Protein AF-A0A1S6H955-F1 (afdb_monomer)

Secondary structure (DSSP, 8-state):
--------SSHHHHHHHHHHHHHHHHHS-PPPHHHHHHHHHHHHHHHHHHHHHHHHHHHHHHHH-

Structure (mmCIF, N/CA/C/O backbone):
data_AF-A0A1S6H955-F1
#
_entry.id   AF-A0A1S6H955-F1
#
loop_
_atom_site.group_PDB
_atom_site.id
_atom_site.type_symbol
_atom_site.label_atom_id
_atom_site.label_alt_id
_atom_site.label_comp_id
_atom_site.label_asym_id
_atom_site.label_entity_id
_atom_site.label_seq_id
_atom_site.pdbx_PDB_ins_c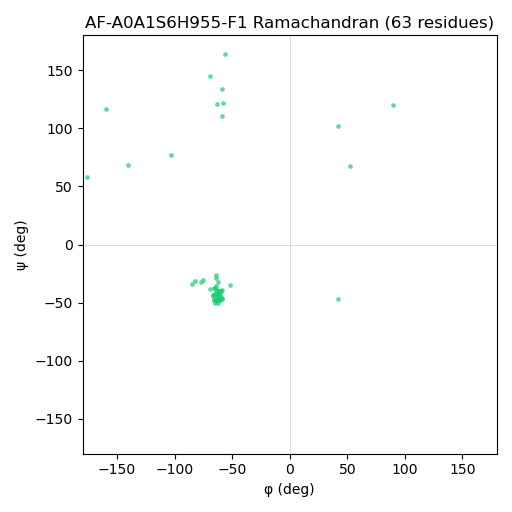ode
_atom_site.Cartn_x
_atom_site.Cartn_y
_atom_site.Cartn_z
_atom_site.occupancy
_atom_site.B_iso_or_equiv
_atom_site.auth_seq_id
_atom_site.auth_comp_id
_atom_site.auth_asym_id
_atom_site.auth_atom_id
_atom_site.pdbx_PDB_model_num
ATOM 1 N N . MET A 1 1 ? -6.883 -0.109 55.569 1.00 46.84 1 MET A N 1
ATOM 2 C CA . MET A 1 1 ? -6.951 -1.259 54.653 1.00 46.84 1 MET A CA 1
ATOM 3 C C . MET A 1 1 ? -6.213 -0.846 53.387 1.00 46.84 1 MET A C 1
ATOM 5 O O . MET A 1 1 ? -6.742 -0.043 52.634 1.00 46.84 1 MET A O 1
ATOM 9 N N . GLU A 1 2 ? -4.953 -1.277 53.323 1.00 47.19 2 GLU A N 1
ATOM 10 C CA . GLU A 1 2 ? -3.973 -1.293 52.216 1.00 47.19 2 GLU A CA 1
ATOM 11 C C . GLU A 1 2 ? -3.855 -0.072 51.279 1.00 47.19 2 GLU A C 1
ATOM 13 O O . GLU A 1 2 ? -4.689 0.172 50.417 1.00 47.19 2 GLU A O 1
ATOM 18 N N . GLU A 1 3 ? -2.843 0.790 51.431 1.00 49.00 3 GLU A N 1
ATOM 19 C CA . GLU A 1 3 ? -1.414 0.547 51.115 1.00 49.00 3 GLU A CA 1
ATOM 20 C C . GLU A 1 3 ? -1.165 0.025 49.689 1.00 49.00 3 GLU A C 1
ATOM 22 O O . GLU A 1 3 ? -0.679 -1.085 49.534 1.00 49.00 3 GLU A O 1
ATOM 27 N N . ILE A 1 4 ? -1.407 0.836 48.645 1.00 52.41 4 ILE A N 1
ATOM 28 C CA . ILE A 1 4 ? -0.543 0.837 47.440 1.00 52.41 4 ILE A CA 1
ATOM 29 C C . ILE A 1 4 ? -0.352 2.281 46.939 1.00 52.41 4 ILE A C 1
ATOM 31 O O . ILE A 1 4 ? -0.809 2.678 45.868 1.00 52.41 4 ILE A O 1
ATOM 35 N N . GLN A 1 5 ? 0.375 3.082 47.717 1.00 49.62 5 GLN A N 1
ATOM 36 C CA . GLN A 1 5 ? 1.061 4.280 47.230 1.00 49.62 5 GLN A CA 1
ATOM 37 C C . GLN A 1 5 ? 2.547 3.917 47.115 1.00 49.62 5 GLN A C 1
ATOM 39 O O . GLN A 1 5 ? 3.337 4.200 48.001 1.00 49.62 5 GLN A O 1
ATOM 44 N N . GLY A 1 6 ? 2.938 3.170 46.072 1.00 49.56 6 GLY A N 1
ATOM 45 C CA . GLY A 1 6 ? 4.277 2.571 46.107 1.00 49.56 6 GLY A CA 1
ATOM 46 C C . GLY A 1 6 ? 4.757 1.789 44.890 1.00 49.56 6 GLY A C 1
ATOM 47 O O . GLY A 1 6 ? 5.172 0.647 45.038 1.00 49.56 6 GLY A O 1
ATOM 48 N N . LYS A 1 7 ? 4.806 2.402 43.697 1.00 42.81 7 LYS A N 1
ATOM 49 C CA . LYS A 1 7 ? 5.930 2.160 42.767 1.00 42.81 7 LYS A CA 1
ATOM 50 C C . LYS A 1 7 ? 6.070 3.280 41.731 1.00 42.81 7 LYS A C 1
ATOM 52 O O . LYS A 1 7 ? 5.187 3.524 40.915 1.00 42.81 7 LYS A O 1
ATOM 57 N N . LYS A 1 8 ? 7.210 3.968 41.807 1.00 53.56 8 LYS A N 1
ATOM 58 C CA . LYS A 1 8 ? 7.710 4.986 40.873 1.00 53.56 8 LYS A CA 1
ATOM 59 C C . LYS A 1 8 ? 7.810 4.452 39.431 1.00 53.56 8 LYS A C 1
ATOM 61 O O . LYS A 1 8 ? 7.966 3.253 39.229 1.00 53.56 8 LYS A O 1
ATOM 66 N N . SER A 1 9 ? 7.930 5.397 38.489 1.00 50.66 9 SER A N 1
ATOM 67 C CA . SER A 1 9 ? 8.544 5.254 37.153 1.00 50.66 9 SER A CA 1
ATOM 68 C C . SER A 1 9 ? 7.621 4.809 36.012 1.00 50.66 9 SER A C 1
ATOM 70 O O . SER A 1 9 ? 7.056 3.727 36.070 1.00 50.66 9 SER A O 1
ATOM 72 N N . LEU A 1 10 ? 7.510 5.666 34.979 1.00 60.62 10 LEU A N 1
ATOM 73 C CA . LEU A 1 10 ? 7.035 5.484 33.586 1.00 60.62 10 LEU A CA 1
ATOM 74 C C . LEU A 1 10 ? 5.779 4.624 33.293 1.00 60.62 10 LEU A C 1
ATOM 76 O O . LEU A 1 10 ? 4.903 5.061 32.547 1.00 60.62 10 LEU A O 1
ATOM 80 N N . GLY A 1 11 ? 5.655 3.428 33.863 1.00 64.25 11 GLY A N 1
ATOM 81 C CA . GLY A 1 11 ? 4.603 2.449 33.596 1.00 64.25 11 GLY A CA 1
ATOM 82 C C . GLY A 1 11 ? 3.187 2.917 33.936 1.00 64.25 11 GLY A C 1
ATOM 83 O O . GLY A 1 11 ? 2.254 2.566 33.219 1.00 64.25 11 GLY A O 1
ATOM 84 N N . SER A 1 12 ? 3.005 3.756 34.962 1.00 64.44 12 SER A N 1
ATOM 85 C CA . SER A 1 12 ? 1.682 4.317 35.288 1.00 64.44 12 SER A CA 1
ATOM 86 C C . SER A 1 12 ? 1.205 5.308 34.224 1.00 64.44 12 SER A C 1
ATOM 88 O O . SER A 1 12 ? 0.040 5.279 33.845 1.00 64.44 12 SER A O 1
ATOM 90 N N . LYS A 1 13 ? 2.116 6.125 33.669 1.00 68.62 13 LYS A N 1
ATOM 91 C CA . LYS A 1 13 ? 1.803 7.025 32.548 1.00 68.62 13 LYS A CA 1
ATOM 92 C C . LYS A 1 13 ? 1.463 6.213 31.299 1.00 68.62 13 LYS A C 1
ATOM 94 O O . LYS A 1 13 ? 0.427 6.455 30.694 1.00 68.62 13 LYS A O 1
ATOM 99 N N . ILE A 1 14 ? 2.282 5.214 30.953 1.00 76.81 14 ILE A N 1
ATOM 100 C CA . ILE A 1 14 ? 2.060 4.349 29.780 1.00 76.81 14 ILE A CA 1
ATOM 101 C C . ILE A 1 14 ? 0.722 3.604 29.879 1.00 76.81 14 ILE A C 1
ATOM 103 O O . ILE A 1 14 ? 0.007 3.525 28.886 1.00 76.81 14 ILE A O 1
ATOM 107 N N . LYS A 1 15 ? 0.335 3.108 31.063 1.00 75.00 15 LYS A N 1
ATOM 108 C CA . LYS A 1 15 ? -0.986 2.488 31.269 1.00 75.00 15 LYS A CA 1
ATOM 109 C C . LYS A 1 15 ? -2.125 3.459 30.949 1.00 75.00 15 LYS A C 1
ATOM 111 O O . LYS A 1 15 ? -3.036 3.078 30.221 1.00 75.00 15 LYS A O 1
ATOM 116 N N . THR A 1 16 ? -2.051 4.701 31.427 1.00 75.75 16 THR A N 1
ATOM 117 C CA . THR A 1 16 ? -3.044 5.735 31.097 1.00 75.75 16 THR A CA 1
ATOM 118 C C . THR A 1 16 ? -3.044 6.059 29.599 1.00 75.75 16 THR A C 1
ATOM 120 O O . THR A 1 16 ? -4.105 6.059 28.986 1.00 75.75 16 TH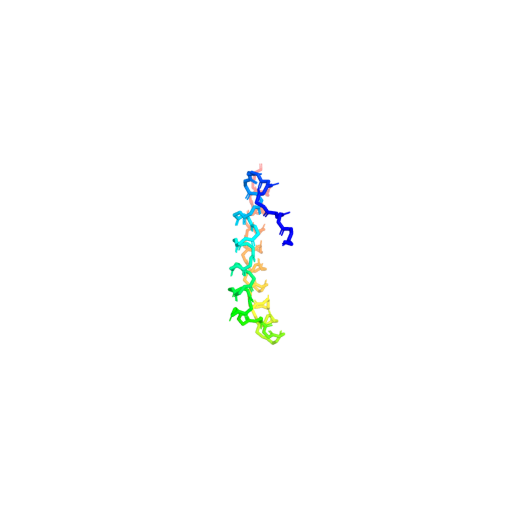R A O 1
ATOM 123 N N . PHE A 1 17 ? -1.876 6.230 28.969 1.00 78.19 17 PHE A N 1
ATOM 124 C CA . PHE A 1 17 ? -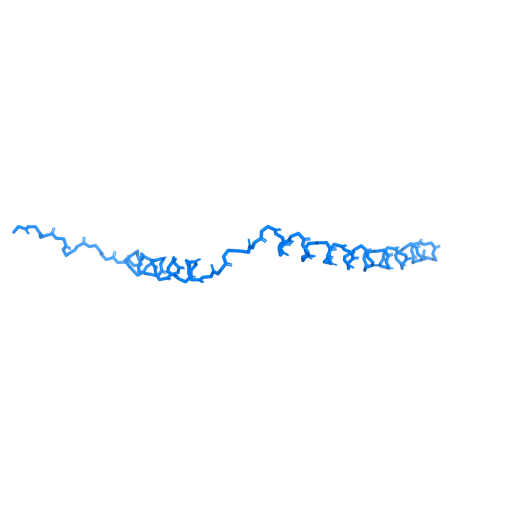1.777 6.466 27.520 1.00 78.19 17 PHE A CA 1
ATOM 125 C C . PHE A 1 17 ? -2.348 5.310 26.685 1.00 78.19 17 PHE A C 1
ATOM 127 O O . PHE A 1 17 ? -3.064 5.551 25.719 1.00 78.19 17 PHE A O 1
ATOM 134 N N . LEU A 1 18 ? -2.088 4.054 27.058 1.00 81.69 18 LEU A N 1
ATOM 135 C CA . LEU A 1 18 ? -2.648 2.884 26.372 1.00 81.69 18 LEU A CA 1
ATOM 136 C C . LEU A 1 18 ?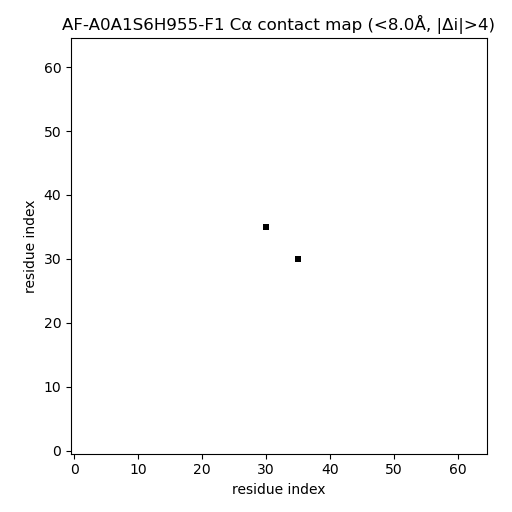 -4.176 2.818 26.497 1.00 81.69 18 LEU A C 1
ATOM 138 O O . LEU A 1 18 ? -4.847 2.407 25.551 1.00 81.69 18 LEU A O 1
ATOM 142 N N . ILE A 1 19 ? -4.732 3.233 27.638 1.00 82.31 19 ILE A N 1
ATOM 143 C CA . ILE A 1 19 ? -6.183 3.312 27.855 1.00 82.31 19 ILE A CA 1
ATOM 144 C C . ILE A 1 19 ? -6.811 4.386 26.956 1.00 82.31 19 ILE A C 1
ATOM 146 O O . ILE A 1 19 ? -7.813 4.105 26.293 1.00 82.31 19 ILE A O 1
ATOM 150 N N . GLU A 1 20 ? -6.197 5.567 26.859 1.00 82.44 20 GLU A N 1
ATOM 151 C CA . GLU A 1 20 ? -6.650 6.636 25.957 1.00 82.44 20 GLU A CA 1
ATOM 152 C C . GLU A 1 20 ? -6.549 6.214 24.480 1.00 82.44 20 GLU A C 1
ATOM 154 O O . GLU A 1 20 ? -7.523 6.323 23.731 1.00 82.44 20 GLU A O 1
ATOM 159 N N . CYS A 1 21 ? -5.427 5.616 24.063 1.00 82.06 21 CYS A N 1
ATOM 160 C CA . CYS A 1 21 ? -5.264 5.073 22.709 1.00 82.06 21 CYS A CA 1
ATOM 161 C C . CYS A 1 21 ? -6.313 3.999 22.385 1.00 82.06 21 CYS A C 1
ATOM 163 O O . CYS A 1 21 ? -6.848 3.968 21.276 1.00 82.06 21 CYS A O 1
ATOM 165 N N . LYS A 1 22 ? -6.657 3.135 23.348 1.00 81.06 22 LYS A N 1
ATOM 166 C CA . LYS A 1 22 ? -7.705 2.117 23.179 1.00 81.06 22 LYS A CA 1
ATOM 167 C C . LYS A 1 22 ? -9.085 2.749 22.977 1.00 81.06 22 LYS A C 1
ATOM 169 O O . LYS A 1 22 ? -9.871 2.242 22.172 1.00 81.06 22 LYS A O 1
ATOM 174 N N . ARG A 1 23 ? -9.382 3.856 23.666 1.00 82.69 23 ARG A N 1
ATOM 175 C CA . ARG A 1 23 ? -10.629 4.612 23.475 1.00 82.69 23 ARG A CA 1
ATOM 176 C C . ARG A 1 23 ? -10.706 5.183 22.060 1.00 82.69 23 ARG A C 1
ATOM 178 O O . ARG A 1 23 ? -11.715 4.981 21.394 1.00 82.69 23 ARG A O 1
ATOM 185 N N . VAL A 1 24 ? -9.627 5.791 21.566 1.00 85.00 24 VAL A N 1
ATOM 186 C CA . VAL A 1 24 ? -9.553 6.312 20.188 1.00 85.00 24 VAL A CA 1
ATOM 187 C C . VAL A 1 24 ? -9.691 5.190 19.155 1.00 85.00 24 VAL A C 1
ATOM 189 O O . VAL A 1 24 ? -10.482 5.322 18.225 1.00 85.00 24 VAL A O 1
ATOM 192 N N . PHE A 1 25 ? -9.012 4.055 19.355 1.00 79.38 25 PHE A N 1
ATOM 193 C CA . PHE A 1 25 ? -9.110 2.900 18.453 1.00 79.38 25 PHE A CA 1
ATOM 194 C C . PHE A 1 25 ? -10.519 2.280 18.415 1.00 79.38 25 PHE A C 1
ATOM 196 O O . PHE A 1 25 ? -10.927 1.685 17.421 1.00 79.38 25 PHE A O 1
ATOM 203 N N . THR A 1 26 ? -11.289 2.440 19.493 1.00 76.31 26 THR A N 1
ATOM 204 C CA . THR A 1 26 ? -12.698 2.022 19.544 1.00 76.31 26 THR A CA 1
ATOM 205 C C . THR A 1 26 ? -13.612 3.011 18.810 1.00 76.31 26 THR A C 1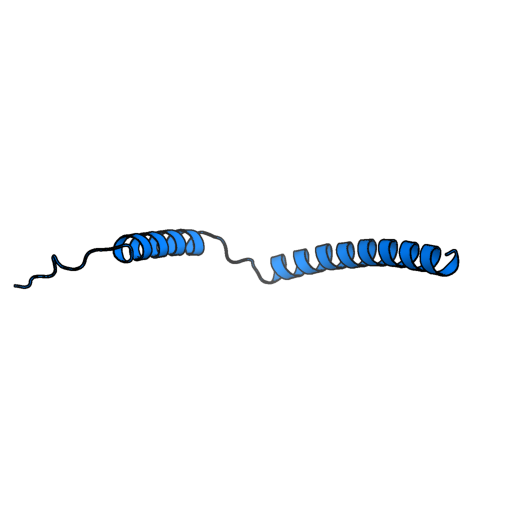
ATOM 207 O O . THR A 1 26 ? -14.613 2.597 18.231 1.00 76.31 26 THR A O 1
ATOM 210 N N . ILE A 1 27 ? -13.272 4.307 18.808 1.00 78.31 27 ILE A N 1
ATOM 211 C CA . ILE A 1 27 ? -14.012 5.357 18.083 1.00 78.31 27 ILE A CA 1
ATOM 212 C C . ILE A 1 27 ? -13.720 5.296 16.575 1.00 78.31 27 ILE A C 1
ATOM 214 O O . ILE A 1 27 ? -14.593 5.611 15.765 1.00 78.31 27 ILE A O 1
ATOM 218 N N . THR A 1 28 ? -12.524 4.860 16.167 1.00 77.44 28 THR A N 1
ATOM 219 C CA . THR A 1 28 ? -12.227 4.633 14.749 1.00 77.44 28 THR A CA 1
ATOM 220 C C . THR A 1 28 ? -13.108 3.524 14.182 1.00 77.44 28 THR A C 1
ATOM 222 O O . THR A 1 28 ? -13.076 2.378 14.631 1.00 77.44 28 THR A O 1
ATOM 225 N N . LYS A 1 29 ? -13.893 3.862 13.155 1.00 68.12 29 LYS A N 1
ATOM 226 C CA . LYS A 1 29 ? -14.731 2.921 12.410 1.00 68.12 29 LYS A CA 1
ATOM 227 C C . LYS A 1 29 ? -13.841 1.833 11.803 1.00 68.12 29 LYS A C 1
ATOM 229 O O . LYS A 1 29 ? -13.062 2.105 10.892 1.00 68.12 29 LYS A O 1
ATOM 234 N N . LYS A 1 30 ? -13.949 0.596 12.301 1.00 74.94 30 LYS A N 1
ATOM 235 C CA . LYS A 1 30 ? -13.275 -0.556 11.687 1.00 74.94 30 LYS A CA 1
ATOM 236 C C . LYS A 1 30 ? -13.746 -0.656 10.230 1.00 74.94 30 LYS A C 1
ATOM 238 O O . LYS A 1 30 ? -14.958 -0.770 10.031 1.00 74.94 30 LYS A O 1
ATOM 243 N N . PRO A 1 31 ? -12.836 -0.601 9.239 1.00 72.38 31 PRO A N 1
ATOM 244 C CA . PRO A 1 31 ? -13.225 -0.549 7.838 1.00 72.38 31 PRO A CA 1
ATOM 245 C C . PRO A 1 31 ? -14.067 -1.773 7.494 1.00 72.38 31 PRO A C 1
ATOM 247 O O . PRO A 1 31 ? -13.746 -2.909 7.877 1.00 72.38 31 PRO A O 1
ATOM 250 N N . THR A 1 32 ? -15.169 -1.535 6.793 1.00 79.81 32 THR A N 1
ATOM 251 C CA . THR A 1 32 ? -16.067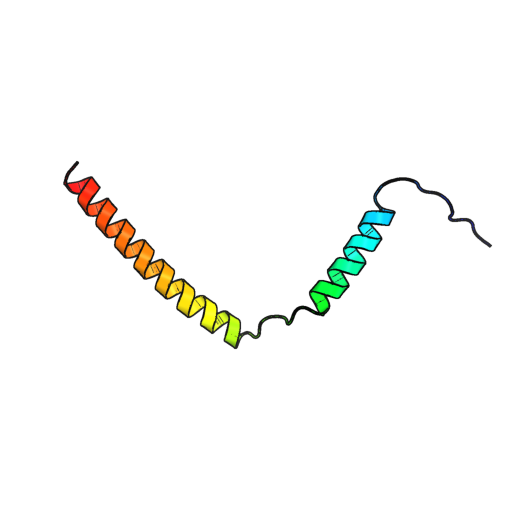 -2.601 6.359 1.00 79.81 32 THR A CA 1
ATOM 252 C C . THR A 1 32 ? -15.348 -3.428 5.295 1.00 79.81 32 THR A C 1
ATOM 254 O O . THR A 1 32 ? -14.581 -2.892 4.496 1.00 79.81 32 THR A O 1
ATOM 257 N N . ARG A 1 33 ? -15.585 -4.747 5.252 1.00 79.25 33 ARG A N 1
ATOM 258 C CA . ARG A 1 33 ? -14.929 -5.648 4.280 1.00 79.25 33 ARG A CA 1
ATOM 259 C C . ARG A 1 33 ? -15.078 -5.152 2.834 1.00 79.25 33 ARG A C 1
ATOM 261 O O . ARG A 1 33 ? -14.137 -5.273 2.063 1.00 79.25 33 ARG A O 1
ATOM 268 N N . VAL A 1 34 ? -16.219 -4.541 2.508 1.00 84.31 34 VAL A N 1
ATOM 269 C CA . VAL A 1 34 ? -16.502 -3.952 1.192 1.00 84.31 34 VAL A CA 1
ATOM 270 C C . VAL A 1 34 ? -15.579 -2.768 0.886 1.00 84.31 34 VAL A C 1
ATOM 272 O O . VAL A 1 34 ? -14.935 -2.764 -0.156 1.00 84.31 34 VAL A O 1
ATOM 275 N N . GLU A 1 35 ? -15.455 -1.801 1.801 1.00 84.81 35 GLU A N 1
ATOM 276 C CA . GLU A 1 35 ? -14.581 -0.628 1.631 1.00 84.81 35 GLU A CA 1
ATOM 277 C C . GLU A 1 35 ? -13.120 -1.047 1.462 1.00 84.81 35 GLU A C 1
ATOM 279 O O . GLU A 1 35 ? -12.434 -0.575 0.557 1.00 84.81 35 GLU A O 1
ATOM 284 N N . LEU A 1 36 ? -12.667 -1.999 2.285 1.00 87.88 36 LEU A N 1
ATOM 285 C CA . LEU A 1 36 ? -11.304 -2.514 2.223 1.00 87.88 36 LEU A CA 1
ATOM 286 C C . LEU A 1 36 ? -11.014 -3.160 0.862 1.00 87.88 36 LEU A C 1
ATOM 288 O O . LEU A 1 36 ? -9.994 -2.872 0.245 1.00 87.88 36 LEU A O 1
ATOM 292 N N . THR A 1 37 ? -11.918 -4.007 0.366 1.00 87.12 37 THR A N 1
ATOM 293 C CA . THR A 1 37 ? -11.747 -4.654 -0.940 1.00 87.12 37 THR A CA 1
ATOM 294 C C . THR A 1 37 ? -11.782 -3.646 -2.087 1.00 87.12 37 THR A C 1
ATOM 296 O O . THR A 1 37 ? -11.013 -3.798 -3.034 1.00 87.12 37 THR A O 1
ATOM 299 N N . THR A 1 38 ? -12.621 -2.613 -2.015 1.00 91.88 38 THR A N 1
ATOM 300 C CA . THR A 1 38 ? -12.666 -1.556 -3.037 1.00 91.88 38 THR A CA 1
ATOM 301 C C . THR A 1 38 ? -11.358 -0.771 -3.081 1.00 91.88 38 THR A C 1
ATOM 303 O O . THR A 1 38 ? -10.777 -0.629 -4.155 1.00 91.88 38 THR A O 1
ATOM 306 N N . ILE A 1 39 ? -10.850 -0.333 -1.925 1.00 91.38 39 ILE A N 1
ATOM 307 C CA . ILE A 1 39 ? -9.579 0.400 -1.837 1.00 91.38 39 ILE A CA 1
ATOM 308 C C . ILE A 1 39 ? -8.431 -0.475 -2.345 1.00 91.38 39 ILE A C 1
ATOM 310 O O . ILE A 1 39 ? -7.671 -0.044 -3.204 1.00 91.38 39 ILE A O 1
ATOM 314 N N . VAL A 1 40 ? -8.345 -1.730 -1.892 1.00 94.50 40 VAL A N 1
ATOM 315 C CA . VAL A 1 40 ? -7.289 -2.663 -2.320 1.00 94.50 40 VAL A CA 1
ATOM 316 C C . VAL A 1 40 ? -7.325 -2.910 -3.828 1.00 94.50 40 VAL A C 1
ATOM 318 O O . VAL A 1 40 ? -6.270 -2.948 -4.455 1.00 94.50 40 VAL A O 1
ATOM 321 N N . LYS A 1 41 ? -8.509 -3.040 -4.438 1.00 93.94 41 LYS A N 1
ATOM 322 C CA . LYS A 1 41 ? -8.635 -3.199 -5.895 1.00 93.94 41 LYS A CA 1
ATOM 323 C C . LYS A 1 41 ? -8.133 -1.966 -6.643 1.00 93.94 41 LYS A C 1
ATOM 325 O O . LYS A 1 41 ? -7.341 -2.106 -7.569 1.00 93.94 41 LYS A O 1
ATOM 330 N N . VAL A 1 42 ? -8.556 -0.771 -6.231 1.00 95.31 42 VAL A N 1
ATOM 331 C CA . VAL A 1 42 ? -8.151 0.488 -6.877 1.00 95.31 42 VAL A CA 1
ATOM 332 C C . VAL A 1 42 ? -6.649 0.736 -6.704 1.00 95.31 42 VAL A C 1
ATOM 334 O O . VAL A 1 42 ? -5.952 0.997 -7.684 1.00 95.31 42 VAL A O 1
ATOM 337 N N . SER A 1 43 ? -6.126 0.589 -5.485 1.00 95.25 43 SER A N 1
ATOM 338 C CA . SER A 1 43 ? 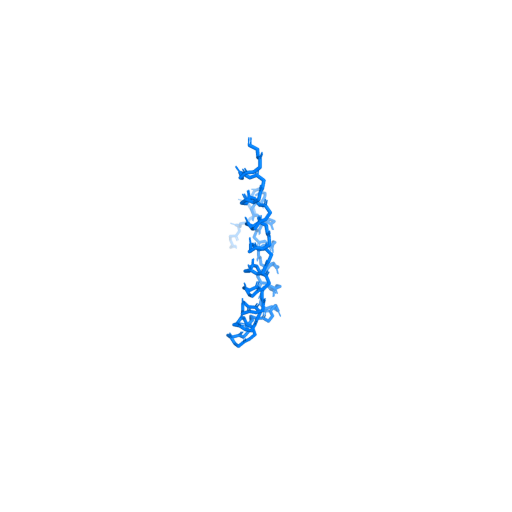-4.693 0.730 -5.204 1.00 95.25 43 SER A CA 1
ATOM 339 C C . SER A 1 43 ? -3.860 -0.331 -5.922 1.00 95.25 43 SER A C 1
ATOM 341 O O . SER A 1 43 ? -2.801 -0.006 -6.452 1.00 95.25 43 SER A O 1
ATOM 343 N N . GLY A 1 44 ? -4.342 -1.574 -5.993 1.00 96.56 44 GLY A N 1
ATOM 344 C CA . GLY A 1 44 ? -3.674 -2.666 -6.701 1.00 96.56 44 GLY A CA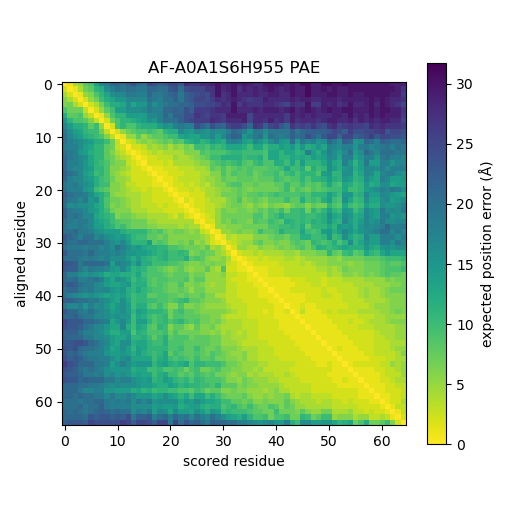 1
ATOM 345 C C . GLY A 1 44 ? -3.553 -2.404 -8.202 1.00 96.56 44 GLY A C 1
ATOM 346 O O . GLY A 1 44 ? -2.480 -2.601 -8.767 1.00 96.56 44 GLY A O 1
ATOM 347 N N . ILE A 1 45 ? -4.611 -1.884 -8.834 1.00 97.25 45 ILE A N 1
ATOM 348 C CA . ILE A 1 45 ? -4.573 -1.473 -10.246 1.00 97.25 45 ILE A CA 1
ATOM 349 C C . ILE A 1 45 ? -3.556 -0.340 -10.448 1.00 97.25 45 ILE A C 1
ATOM 351 O O . ILE A 1 45 ? -2.740 -0.412 -11.366 1.00 97.25 45 ILE A O 1
ATOM 355 N N . GLY A 1 46 ? -3.546 0.667 -9.568 1.00 96.06 46 GLY A N 1
ATOM 356 C CA . GLY A 1 46 ? -2.572 1.763 -9.630 1.00 96.06 46 GLY A CA 1
ATOM 357 C C . GLY A 1 46 ? -1.122 1.283 -9.504 1.00 96.06 46 GLY A C 1
ATOM 358 O O . GLY A 1 46 ? -0.272 1.665 -10.305 1.00 96.06 46 GLY A O 1
ATOM 359 N N . MET A 1 47 ? -0.847 0.391 -8.548 1.00 96.94 47 MET A N 1
ATOM 360 C CA . MET A 1 47 ? 0.478 -0.211 -8.357 1.00 96.94 47 MET A CA 1
ATOM 361 C C . MET A 1 47 ? 0.936 -1.011 -9.576 1.00 96.94 47 MET A C 1
ATOM 363 O O . MET A 1 47 ? 2.103 -0.927 -9.952 1.00 96.94 47 MET A O 1
ATOM 367 N N . LEU A 1 48 ? 0.028 -1.755 -10.211 1.00 96.94 48 LEU A N 1
ATOM 368 C CA . LEU A 1 48 ? 0.340 -2.549 -11.397 1.00 96.94 48 LEU A CA 1
ATOM 369 C C . LEU A 1 48 ? 0.701 -1.645 -12.582 1.00 96.94 48 LEU A C 1
ATOM 371 O O . LEU A 1 48 ? 1.706 -1.887 -13.243 1.00 96.94 48 LEU A O 1
ATOM 375 N N . ILE A 1 49 ? -0.053 -0.564 -12.804 1.00 97.38 49 ILE A N 1
ATOM 376 C CA . ILE A 1 49 ? 0.228 0.406 -13.874 1.00 97.38 49 ILE A CA 1
ATOM 377 C C . ILE A 1 49 ? 1.586 1.081 -13.652 1.00 97.38 49 ILE A C 1
ATOM 379 O O . ILE A 1 49 ? 2.422 1.094 -14.553 1.00 97.38 49 ILE A O 1
ATOM 383 N N . ILE A 1 50 ? 1.831 1.608 -12.449 1.00 96.81 50 ILE A N 1
ATOM 384 C CA . ILE A 1 50 ? 3.089 2.298 -12.127 1.00 96.81 50 ILE A CA 1
ATOM 385 C C . ILE A 1 50 ? 4.272 1.323 -12.218 1.00 96.81 50 ILE A C 1
ATOM 387 O O . ILE A 1 50 ? 5.303 1.655 -12.802 1.00 96.81 50 ILE A O 1
ATOM 391 N N . GLY A 1 51 ? 4.110 0.105 -11.694 1.00 95.94 51 GLY A N 1
ATOM 392 C CA . GLY A 1 51 ? 5.114 -0.952 -11.774 1.00 95.94 51 GLY A CA 1
ATOM 393 C C . GLY A 1 51 ? 5.418 -1.367 -13.213 1.00 95.94 51 GLY A C 1
ATOM 394 O O . GLY A 1 51 ? 6.585 -1.494 -13.567 1.00 95.94 51 GLY A O 1
ATOM 395 N N . ALA A 1 52 ? 4.397 -1.505 -14.063 1.00 97.19 52 ALA A N 1
ATOM 396 C CA . ALA A 1 52 ? 4.570 -1.825 -15.477 1.00 97.19 52 ALA A CA 1
ATOM 397 C C . ALA A 1 52 ? 5.327 -0.718 -16.221 1.00 97.19 52 ALA A C 1
ATOM 399 O O . ALA A 1 52 ? 6.257 -1.017 -16.965 1.00 97.19 52 ALA A O 1
ATOM 400 N N . ILE A 1 53 ? 4.983 0.552 -15.986 1.00 97.62 53 ILE A N 1
ATOM 401 C CA . ILE A 1 53 ? 5.680 1.697 -16.594 1.00 97.62 53 ILE A CA 1
ATOM 402 C C . ILE A 1 53 ? 7.150 1.725 -16.158 1.00 97.62 53 ILE A C 1
ATOM 404 O O . ILE A 1 53 ? 8.039 1.833 -17.002 1.00 97.62 53 ILE A O 1
ATOM 408 N N . GLY A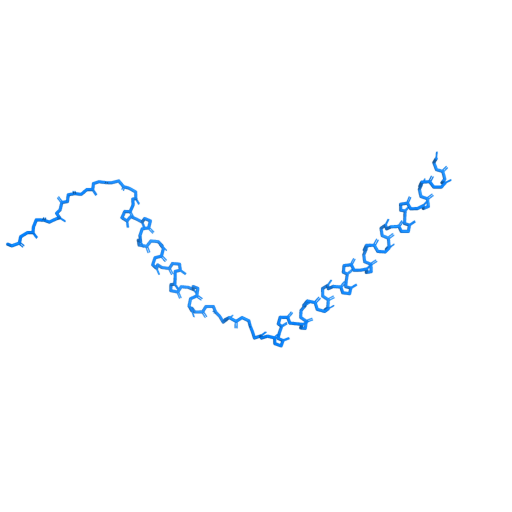 1 54 ? 7.422 1.577 -14.858 1.00 95.31 54 GLY A N 1
ATOM 409 C CA . GLY A 1 54 ? 8.792 1.515 -14.343 1.00 95.31 54 GLY A CA 1
ATOM 410 C C . GLY A 1 54 ? 9.580 0.329 -14.906 1.00 95.31 54 GLY A C 1
ATOM 411 O O . GLY A 1 54 ? 10.743 0.477 -15.274 1.00 95.31 54 GLY A O 1
ATOM 412 N N . PHE A 1 55 ? 8.932 -0.828 -15.045 1.00 96.00 55 PHE A N 1
ATOM 413 C CA . PHE A 1 55 ? 9.524 -2.028 -15.632 1.00 96.00 55 PHE A CA 1
ATOM 414 C C . PHE A 1 55 ? 9.858 -1.851 -17.119 1.00 96.00 55 PHE A C 1
ATOM 416 O O . PHE A 1 55 ? 10.946 -2.225 -17.549 1.00 96.00 55 PHE A O 1
ATOM 423 N N . LEU A 1 56 ? 8.969 -1.222 -17.890 1.00 96.00 56 LEU A N 1
ATOM 424 C CA . LEU A 1 56 ? 9.202 -0.871 -19.294 1.00 96.00 56 LEU A CA 1
ATOM 425 C C . LEU A 1 56 ? 10.420 0.045 -19.450 1.00 96.00 56 LEU A C 1
ATOM 427 O O . LEU A 1 56 ? 11.284 -0.225 -20.281 1.00 96.00 56 LEU A O 1
ATOM 431 N N . ILE A 1 57 ? 10.525 1.087 -18.621 1.00 95.62 57 ILE A N 1
ATOM 432 C CA . ILE A 1 57 ? 11.681 1.996 -18.626 1.00 95.62 57 ILE A CA 1
ATOM 433 C C . ILE A 1 57 ? 12.965 1.229 -18.294 1.00 95.62 57 ILE A C 1
ATOM 435 O O . ILE A 1 57 ? 13.975 1.398 -18.975 1.00 95.62 57 ILE A O 1
ATOM 439 N N . HIS A 1 58 ? 12.924 0.358 -17.285 1.00 95.50 58 HIS A N 1
ATOM 440 C CA . HIS A 1 58 ? 14.082 -0.437 -16.886 1.00 95.50 58 HIS A CA 1
ATOM 441 C C . HIS A 1 58 ? 14.525 -1.411 -17.985 1.00 95.50 58 HIS A C 1
ATOM 443 O O . HIS A 1 58 ? 15.721 -1.556 -18.218 1.00 95.50 58 HIS A O 1
ATOM 449 N N . ILE A 1 59 ? 13.585 -2.052 -18.687 1.00 95.44 59 ILE A N 1
ATOM 450 C CA . ILE A 1 59 ? 13.892 -2.922 -19.831 1.00 95.44 59 ILE A CA 1
ATOM 451 C C . ILE A 1 59 ? 14.596 -2.136 -20.933 1.00 95.44 59 ILE A C 1
ATOM 453 O O . ILE A 1 59 ? 15.615 -2.591 -21.446 1.00 95.44 59 ILE A O 1
ATOM 457 N N . ILE A 1 60 ? 14.066 -0.964 -21.290 1.00 95.38 60 ILE A N 1
ATOM 458 C CA . ILE A 1 60 ? 14.637 -0.138 -22.359 1.00 95.38 60 ILE A CA 1
ATOM 459 C C . ILE A 1 60 ? 16.049 0.313 -21.973 1.00 95.38 60 ILE A C 1
ATOM 461 O O . ILE A 1 60 ? 16.959 0.236 -22.794 1.00 95.38 60 ILE A O 1
ATOM 465 N N . TRP A 1 61 ? 16.249 0.721 -20.717 1.00 95.50 61 TRP A N 1
ATOM 466 C CA . TRP A 1 61 ? 17.564 1.115 -20.215 1.00 95.50 61 TRP A CA 1
ATOM 467 C C . TRP A 1 61 ? 18.555 -0.050 -20.232 1.00 95.50 61 TRP A C 1
ATOM 469 O O . TRP A 1 61 ? 19.671 0.110 -20.710 1.00 95.50 61 TRP A O 1
ATOM 479 N N . THR A 1 62 ? 18.150 -1.227 -19.751 1.00 93.31 62 THR A N 1
ATOM 480 C CA . THR A 1 62 ? 18.987 -2.437 -19.748 1.00 93.31 62 THR A CA 1
ATOM 481 C C . THR A 1 62 ? 19.335 -2.925 -21.154 1.00 93.31 62 THR A C 1
ATOM 483 O O . THR A 1 62 ? 20.369 -3.553 -21.322 1.00 93.31 62 THR A O 1
ATOM 486 N N . LEU A 1 63 ? 18.483 -2.684 -22.153 1.00 92.88 63 LEU A N 1
ATOM 487 C CA . LEU A 1 63 ? 18.751 -3.099 -23.532 1.00 92.88 63 LEU A CA 1
ATOM 488 C C . LEU A 1 63 ? 19.664 -2.112 -24.280 1.00 92.88 63 LEU A C 1
ATOM 490 O O . LEU A 1 63 ? 20.386 -2.518 -25.186 1.00 92.88 63 LEU A O 1
ATOM 494 N N . VAL A 1 64 ? 19.587 -0.821 -23.944 1.00 91.56 64 VAL A N 1
ATOM 495 C CA . VAL A 1 64 ? 20.395 0.244 -24.565 1.00 91.56 64 VAL A CA 1
ATOM 496 C C . VAL A 1 64 ? 21.774 0.390 -23.917 1.00 91.56 64 VAL A C 1
ATOM 498 O O . VAL A 1 64 ? 22.722 0.752 -24.614 1.00 91.56 64 VAL A O 1
ATOM 501 N N . SER A 1 65 ? 21.877 0.166 -22.604 1.00 77.94 65 SER A N 1
ATOM 502 C CA . SER A 1 65 ? 23.130 0.236 -21.840 1.00 77.94 65 SER A CA 1
ATOM 503 C C . SER A 1 65 ? 23.918 -1.061 -21.902 1.00 77.94 65 SER A C 1
ATOM 505 O O . SER A 1 65 ? 25.159 -0.934 -21.816 1.00 77.94 65 SER A O 1
#

Mean predicted aligned error: 11.25 Å

Sequence (65 aa):
MEEIQGKKSLGSKIKTFLIECKRVFTITKKPTRVELTTIVKVSGIGMLIIGAIGFLIHIIWTLVS

pLDDT: mean 80.99, std 15.96, range [42.81, 97.62]

Foldseek 3Di:
DDDDPDDDDDPVVVVVVVVVVVVVVVVPDDDDPVRVVVVCVVVVVVCVVVVVVVVVVVVVVVVVD

Solvent-accessible surface area (backbone atoms only — not comparable to full-atom values): 3998 Å² total; per-residue (Å²): 135,81,91,81,88,81,79,84,72,71,59,69,58,50,52,52,51,52,52,52,52,51,52,51,60,67,68,48,78,76,78,49,73,67,59,51,52,52,52,51,52,56,52,48,53,51,50,50,53,55,49,49,53,54,48,52,53,49,52,54,48,67,74,75,106

Radius of gyration: 25.47 Å; Cα contacts (8 Å, |Δi|>4): 1; chains: 1; bounding box: 40×13×79 Å